Protein AF-A0A1B8YL30-F1 (afdb_monomer)

Secondary structure (DSSP, 8-state):
--------HHHHHHHHH--S--EEE-TTS-EEEE-HHHHHHHHHHHHHHHHHTTSSS---

pLDDT: mean 78.89, std 16.15, range [49.09, 96.12]

Mean predicted aligned error: 10.78 Å

Nearest PDB structures (foldseek):
  5k5o-assembly1_D  TM=4.597E-01  e=6.662E+00  Sulfolobus sp. NOB8H2
  2xfv-assembly1_B  TM=3.086E-01  e=7.655E+00  Saccharomyces cerevisiae
  6zz9-assembly1_B  TM=3.191E-01  e=9.428E+00  Streptococcus agalactiae

Foldseek 3Di:
DDDDPDDDVVVVVVVQPDLDWDFDADPVRHGPGTHPNNVVVVVVVVVVVVVVVVPPDDDD

Organism: NCBI:txid1851568

Solvent-accessible surface area (backbone atoms only — not comparable to full-atom values): 3856 Å² total; per-residue (Å²): 132,85,82,78,84,79,73,57,66,67,60,52,51,54,60,69,71,42,76,64,77,49,67,44,59,51,98,82,72,47,74,77,43,59,41,73,48,35,49,49,52,54,52,52,47,50,54,48,50,61,46,54,71,64,69,75,70,78,84,132

Radius of gyration: 18.64 Å; Cα contacts (8 Å, |Δi|>4): 28; chains: 1; bounding box: 72×18×27 Å

Sequence (60 aa):
MKKSYAISPQIINTIEMSNELWGIQDSSSNFIYCNSATKKLIHNSKQLIDYEEFYGHALP

Structure (mmCIF, N/CA/C/O backbone):
data_AF-A0A1B8YL30-F1
#
_entry.id   AF-A0A1B8YL30-F1
#
loop_
_atom_site.group_PDB
_atom_site.id
_atom_site.type_symbol
_atom_site.label_atom_id
_atom_site.label_alt_id
_atom_site.label_comp_id
_atom_site.label_asym_id
_atom_site.label_entity_id
_atom_site.label_seq_id
_atom_site.pdbx_PDB_ins_code
_atom_site.Cartn_x
_atom_site.Cartn_y
_atom_site.Cartn_z
_atom_site.occupancy
_atom_site.B_iso_or_equiv
_atom_site.auth_seq_id
_atom_site.auth_comp_id
_atom_site.auth_asym_id
_atom_site.auth_atom_id
_atom_site.pdbx_PDB_model_num
ATOM 1 N N . MET A 1 1 ? -29.767 7.126 -8.491 1.00 49.09 1 MET A N 1
ATOM 2 C CA . MET A 1 1 ? -29.074 7.148 -7.181 1.00 49.09 1 MET A CA 1
ATOM 3 C C . MET A 1 1 ? -27.572 7.098 -7.412 1.00 49.09 1 MET A C 1
ATOM 5 O O . MET A 1 1 ? -27.117 6.167 -8.064 1.00 49.09 1 MET A O 1
ATOM 9 N N . LYS A 1 2 ? -26.805 8.079 -6.919 1.00 60.56 2 LYS A N 1
ATOM 10 C CA . LYS A 1 2 ? -25.337 7.972 -6.869 1.00 60.56 2 LYS A CA 1
ATOM 11 C C . LYS A 1 2 ? -24.976 6.943 -5.797 1.00 60.56 2 LYS A C 1
ATOM 13 O O . LYS A 1 2 ? -25.408 7.091 -4.657 1.00 60.56 2 LYS A O 1
ATOM 18 N N . LYS A 1 3 ? -24.220 5.903 -6.156 1.00 63.59 3 LYS A N 1
ATOM 19 C CA . LYS A 1 3 ? -23.635 4.993 -5.165 1.00 63.59 3 LYS A CA 1
ATOM 20 C C . LYS A 1 3 ? -22.586 5.771 -4.372 1.00 63.59 3 LYS A C 1
ATOM 22 O O . LYS A 1 3 ? -21.641 6.298 -4.950 1.00 63.59 3 LYS A O 1
ATOM 27 N N . SER A 1 4 ? -22.799 5.874 -3.066 1.00 71.94 4 SER A N 1
ATOM 28 C CA . SER A 1 4 ? -21.775 6.313 -2.125 1.00 71.94 4 SER A CA 1
ATOM 29 C C . SER A 1 4 ? -20.804 5.152 -1.932 1.00 71.94 4 SER A C 1
ATOM 31 O O . SER A 1 4 ? -21.204 4.102 -1.436 1.00 71.94 4 SER A O 1
ATOM 33 N N . TYR A 1 5 ? -19.549 5.323 -2.347 1.00 77.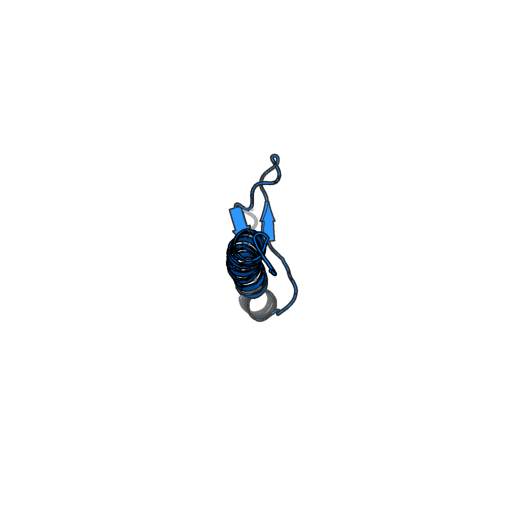00 5 TYR A N 1
ATOM 34 C CA . TYR A 1 5 ? -18.466 4.371 -2.078 1.00 77.00 5 TYR A CA 1
ATOM 35 C C . TYR A 1 5 ? -17.760 4.719 -0.765 1.00 77.00 5 TYR A C 1
ATOM 37 O O . TYR A 1 5 ? -16.534 4.753 -0.697 1.00 77.00 5 TYR A O 1
ATOM 45 N N . ALA A 1 6 ? -18.533 5.049 0.271 1.00 84.00 6 ALA A N 1
ATOM 46 C CA . ALA A 1 6 ? -17.974 5.296 1.589 1.00 84.00 6 ALA A CA 1
ATOM 47 C C . ALA A 1 6 ? -17.369 3.989 2.116 1.00 84.00 6 ALA A C 1
ATOM 49 O O . ALA A 1 6 ? -18.088 3.037 2.420 1.00 84.00 6 ALA A O 1
ATOM 50 N N . ILE A 1 7 ? -16.041 3.936 2.188 1.00 85.69 7 ILE A N 1
ATOM 51 C CA . ILE A 1 7 ?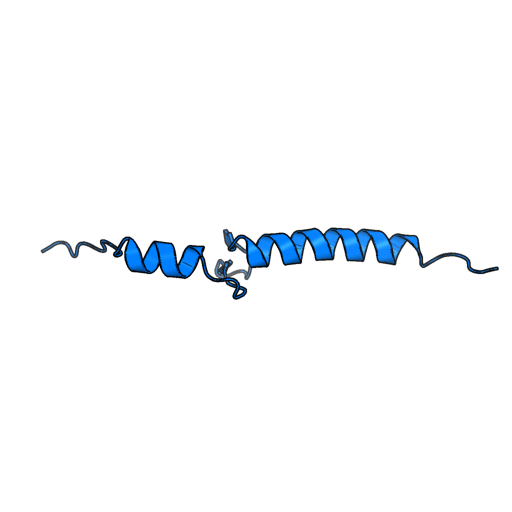 -15.336 2.827 2.825 1.00 85.69 7 ILE A CA 1
ATOM 52 C C . ILE A 1 7 ? -15.444 3.012 4.339 1.00 85.69 7 ILE A C 1
ATOM 54 O O . ILE A 1 7 ? -15.245 4.114 4.851 1.00 85.69 7 ILE A O 1
ATOM 58 N N . SER A 1 8 ? -15.780 1.936 5.057 1.00 92.25 8 SER A N 1
ATOM 59 C CA . SER A 1 8 ? -15.839 1.974 6.520 1.00 92.25 8 SER A CA 1
ATOM 60 C C . SER A 1 8 ? -14.453 2.293 7.097 1.00 92.25 8 SER A C 1
ATOM 62 O O . SER A 1 8 ? -13.489 1.612 6.735 1.00 92.25 8 SER A O 1
ATOM 64 N N . PRO A 1 9 ? -14.336 3.240 8.049 1.00 92.19 9 PRO A N 1
ATOM 65 C CA . PRO A 1 9 ? -13.079 3.515 8.747 1.00 92.19 9 PRO A CA 1
ATOM 66 C C . PRO A 1 9 ? -12.461 2.274 9.396 1.00 92.19 9 PRO A C 1
ATOM 68 O O . PRO A 1 9 ? -11.246 2.167 9.490 1.00 92.19 9 PRO A O 1
ATOM 71 N N . GLN A 1 10 ? -13.285 1.305 9.806 1.00 94.19 10 GLN A N 1
ATOM 72 C CA . GLN A 1 10 ? -12.812 0.045 10.385 1.00 94.19 10 GLN A CA 1
ATOM 73 C C . GLN A 1 10 ? -11.996 -0.760 9.369 1.00 94.19 10 GLN A C 1
ATOM 75 O O . GLN A 1 10 ? -10.939 -1.275 9.707 1.00 94.19 10 GLN A O 1
ATOM 80 N N . ILE A 1 11 ? -12.460 -0.813 8.116 1.00 91.31 11 ILE A N 1
ATOM 81 C CA . ILE A 1 11 ? -11.770 -1.514 7.026 1.00 91.31 11 ILE A CA 1
ATOM 82 C C . ILE A 1 11 ? -10.436 -0.823 6.730 1.00 91.31 11 ILE A C 1
ATOM 84 O O . ILE A 1 11 ? -9.420 -1.497 6.586 1.00 91.31 11 ILE A O 1
ATOM 88 N N . ILE A 1 12 ? -10.431 0.515 6.694 1.00 90.06 12 ILE A N 1
ATOM 89 C CA . ILE A 1 12 ? -9.214 1.311 6.484 1.00 90.06 12 ILE A CA 1
ATOM 90 C C . ILE A 1 12 ? -8.206 1.028 7.600 1.00 90.06 12 ILE A C 1
ATOM 92 O O . ILE A 1 12 ? -7.082 0.628 7.313 1.00 90.06 12 ILE A O 1
ATOM 96 N N . ASN A 1 13 ? -8.630 1.133 8.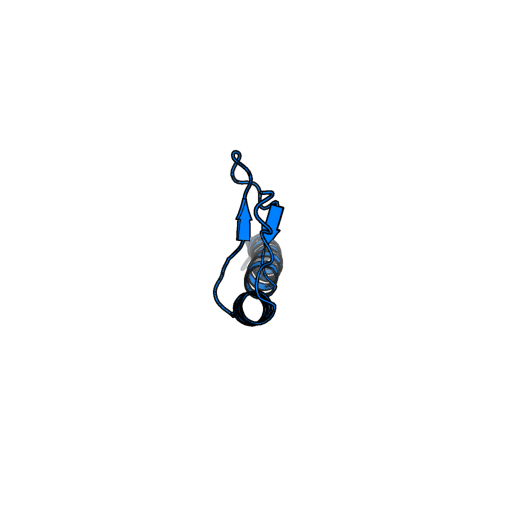862 1.00 92.56 13 ASN A N 1
ATOM 97 C CA . ASN A 1 13 ? -7.761 0.903 10.014 1.00 92.56 13 ASN A CA 1
ATOM 98 C C . ASN A 1 13 ? -7.187 -0.520 10.030 1.00 92.56 13 ASN A C 1
ATOM 100 O O . ASN A 1 13 ? -6.003 -0.698 10.303 1.00 92.56 13 ASN A O 1
ATOM 104 N N . THR A 1 14 ? -7.992 -1.539 9.712 1.00 93.38 14 THR A N 1
ATOM 105 C CA . THR A 1 14 ? -7.505 -2.924 9.632 1.00 93.38 14 THR A CA 1
ATOM 106 C C . THR A 1 14 ? -6.443 -3.090 8.545 1.00 93.38 14 THR A C 1
ATOM 108 O O . THR A 1 14 ? -5.423 -3.735 8.784 1.00 93.38 14 THR A O 1
ATOM 111 N N . ILE A 1 15 ? -6.655 -2.497 7.368 1.00 91.81 15 ILE A N 1
ATOM 112 C CA . ILE A 1 15 ? -5.709 -2.574 6.247 1.00 91.81 15 ILE A CA 1
ATOM 113 C C . ILE A 1 15 ? -4.418 -1.795 6.556 1.00 91.81 15 ILE A C 1
ATOM 115 O O . ILE A 1 15 ? -3.325 -2.287 6.266 1.00 91.81 15 ILE A O 1
ATOM 119 N N . GLU A 1 16 ? -4.517 -0.624 7.192 1.00 88.44 16 GLU A N 1
ATOM 120 C CA . GLU A 1 16 ? -3.359 0.192 7.589 1.00 88.44 16 GLU A CA 1
ATOM 121 C C . GLU A 1 16 ? -2.521 -0.443 8.704 1.00 88.44 16 GLU A C 1
ATOM 123 O O . GLU A 1 16 ? -1.293 -0.356 8.670 1.00 88.44 16 GLU A O 1
ATOM 128 N N . MET A 1 17 ? -3.160 -1.097 9.679 1.00 89.69 17 MET A N 1
ATOM 129 C CA . MET A 1 17 ? -2.468 -1.790 10.773 1.00 89.69 17 MET A CA 1
ATOM 130 C 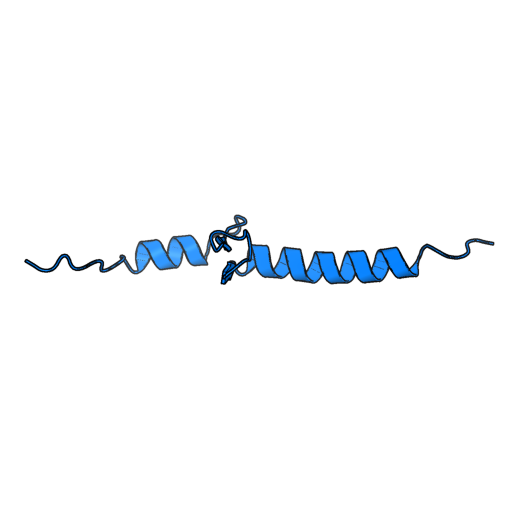C . MET A 1 17 ? -1.883 -3.148 10.359 1.00 89.69 17 MET A C 1
ATOM 132 O O . MET A 1 17 ? -1.133 -3.746 11.134 1.00 89.69 17 MET A O 1
ATOM 136 N N . SER A 1 18 ? -2.220 -3.655 9.169 1.00 90.62 18 SER A N 1
ATOM 137 C CA . SER A 1 18 ? -1.700 -4.932 8.686 1.00 90.62 18 SER A CA 1
ATOM 138 C C . SER A 1 18 ? -0.189 -4.871 8.452 1.00 90.62 18 SER A C 1
ATOM 140 O O . SER A 1 18 ? 0.330 -3.965 7.797 1.00 90.62 18 SER A O 1
ATOM 142 N N . ASN A 1 19 ? 0.506 -5.894 8.952 1.00 90.88 19 ASN A N 1
ATOM 143 C CA . ASN A 1 19 ? 1.928 -6.113 8.698 1.00 90.88 19 ASN A CA 1
ATOM 144 C C . ASN A 1 19 ? 2.188 -6.938 7.429 1.00 90.88 19 ASN A C 1
ATOM 146 O O . ASN A 1 19 ? 3.348 -7.152 7.080 1.00 90.88 19 ASN A O 1
ATOM 150 N N . GLU A 1 20 ? 1.145 -7.406 6.739 1.00 93.94 20 GLU A N 1
ATOM 151 C CA . GLU A 1 20 ? 1.317 -8.061 5.443 1.00 93.94 20 GLU A CA 1
ATOM 152 C C . GLU A 1 20 ? 1.814 -7.070 4.388 1.00 93.94 20 GLU A C 1
ATOM 154 O O . GLU A 1 20 ? 1.568 -5.862 4.459 1.00 93.94 20 GLU A O 1
ATOM 159 N N . LEU A 1 21 ? 2.529 -7.588 3.393 1.00 92.31 21 LEU A N 1
ATOM 160 C CA . LEU A 1 21 ? 3.061 -6.786 2.301 1.00 9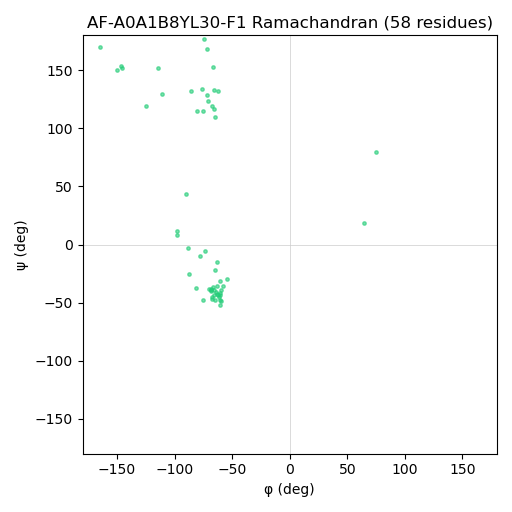2.31 21 LEU A CA 1
ATOM 161 C C . LEU A 1 21 ? 1.960 -6.538 1.273 1.00 92.31 21 LEU A C 1
ATOM 163 O O . LEU A 1 21 ? 1.493 -7.470 0.621 1.00 92.31 21 LEU A O 1
ATOM 167 N N . TRP A 1 22 ? 1.558 -5.281 1.110 1.00 92.44 22 TRP A N 1
ATOM 168 C CA . TRP A 1 22 ? 0.581 -4.898 0.102 1.00 92.44 22 TRP A CA 1
ATOM 169 C C . TRP A 1 22 ? 0.853 -3.502 -0.462 1.00 92.44 22 TRP A C 1
ATOM 171 O O . TRP A 1 22 ? 1.443 -2.622 0.176 1.00 92.44 22 TRP A O 1
ATOM 181 N N . GLY A 1 23 ? 0.397 -3.302 -1.695 1.00 91.75 23 GLY A N 1
ATOM 182 C CA . GLY A 1 23 ? 0.510 -2.043 -2.410 1.00 91.75 23 GLY A CA 1
ATOM 183 C C . GLY A 1 23 ? -0.415 -1.995 -3.616 1.00 91.75 23 GLY A C 1
ATOM 184 O O . GLY A 1 23 ? -1.030 -2.989 -3.995 1.00 91.75 23 GLY A O 1
ATOM 185 N N . ILE A 1 24 ? -0.516 -0.810 -4.197 1.00 92.62 24 ILE A N 1
ATOM 186 C CA . ILE A 1 24 ? -1.293 -0.534 -5.398 1.00 92.62 24 ILE A CA 1
ATOM 187 C C . ILE A 1 24 ? -0.296 -0.244 -6.507 1.00 92.62 24 ILE A C 1
ATOM 189 O O . ILE A 1 24 ? 0.604 0.583 -6.334 1.00 92.62 24 ILE A O 1
ATOM 193 N N . GLN A 1 25 ? -0.474 -0.914 -7.636 1.00 93.12 25 GLN A N 1
ATOM 194 C CA . GLN A 1 25 ? 0.334 -0.719 -8.828 1.00 93.12 25 GLN A CA 1
ATOM 195 C C . GLN A 1 25 ? -0.513 -0.151 -9.961 1.00 93.12 25 GLN A C 1
ATOM 197 O O . GLN A 1 25 ? -1.726 -0.372 -10.020 1.00 93.12 25 GLN A O 1
ATOM 202 N N . ASP A 1 26 ? 0.135 0.598 -10.846 1.00 93.81 26 ASP A N 1
ATOM 203 C CA . ASP A 1 26 ? -0.440 0.926 -12.142 1.00 93.81 26 ASP A CA 1
ATOM 204 C C . ASP A 1 26 ? -0.401 -0.291 -13.086 1.00 93.81 26 ASP A C 1
ATOM 206 O O . ASP A 1 26 ? 0.132 -1.356 -12.770 1.00 93.81 26 ASP A O 1
ATOM 210 N N . SER A 1 27 ? -0.967 -0.133 -14.282 1.00 96.12 27 SER A N 1
ATOM 211 C CA . SER A 1 27 ? -0.934 -1.163 -15.329 1.00 96.12 27 SER A CA 1
ATOM 212 C C . SER A 1 27 ? 0.474 -1.505 -15.82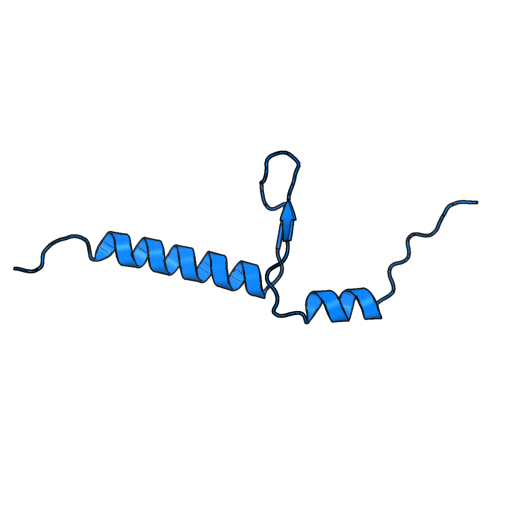6 1.00 96.12 27 SER A C 1
ATOM 214 O O . SER A 1 27 ? 0.649 -2.504 -16.516 1.00 96.12 27 SER A O 1
ATOM 216 N N . SER A 1 28 ? 1.455 -0.662 -15.518 1.00 94.81 28 SER A N 1
ATOM 217 C CA . SER A 1 28 ? 2.856 -0.806 -15.906 1.00 94.81 28 SER A CA 1
ATOM 218 C C . SER A 1 28 ? 3.699 -1.418 -14.778 1.00 94.81 28 SER A C 1
ATOM 220 O O . SER A 1 28 ? 4.925 -1.404 -14.861 1.00 94.81 28 SER A O 1
ATOM 222 N N . SER A 1 29 ? 3.058 -1.952 -13.731 1.00 86.81 29 SER A N 1
ATOM 223 C CA . SER A 1 29 ? 3.694 -2.554 -12.551 1.00 86.81 29 SER A CA 1
ATOM 224 C C . SER A 1 29 ? 4.509 -1.579 -11.691 1.00 86.81 29 SER A C 1
ATOM 226 O O . SER A 1 29 ? 5.316 -2.008 -10.863 1.00 86.81 29 SER A O 1
ATOM 228 N N . ASN A 1 30 ? 4.291 -0.268 -11.823 1.00 86.94 30 ASN A N 1
ATOM 229 C CA . ASN A 1 30 ? 4.892 0.718 -10.930 1.00 86.94 30 ASN A CA 1
ATOM 230 C C . ASN A 1 30 ? 4.025 0.882 -9.685 1.00 86.94 30 ASN A C 1
ATOM 232 O O . ASN A 1 30 ? 2.814 1.088 -9.779 1.00 86.94 30 ASN A O 1
ATOM 236 N N . PHE A 1 31 ? 4.644 0.843 -8.506 1.00 86.94 31 PHE A N 1
ATOM 237 C CA . PHE A 1 31 ? 3.937 1.123 -7.260 1.00 86.94 31 PHE A CA 1
ATOM 238 C C . PHE A 1 31 ? 3.470 2.583 -7.217 1.00 86.94 31 PHE A C 1
ATOM 240 O O . PHE A 1 31 ? 4.283 3.504 -7.170 1.00 86.94 31 PHE A O 1
ATOM 247 N N . ILE A 1 32 ? 2.153 2.779 -7.169 1.00 93.50 32 ILE A N 1
ATOM 248 C CA . ILE A 1 32 ? 1.509 4.070 -6.892 1.00 93.50 32 ILE A CA 1
ATOM 249 C C . ILE A 1 32 ? 1.489 4.313 -5.378 1.00 93.50 32 ILE A C 1
ATOM 251 O O . ILE A 1 32 ? 1.671 5.434 -4.905 1.00 93.50 32 ILE A O 1
ATOM 255 N N . TYR A 1 33 ? 1.267 3.247 -4.607 1.00 91.06 33 TYR A N 1
ATOM 256 C CA . TYR A 1 33 ? 1.227 3.276 -3.151 1.00 91.06 33 TYR A CA 1
ATOM 257 C C . TYR A 1 33 ? 1.686 1.931 -2.583 1.00 91.06 33 TYR A C 1
ATOM 259 O O . TYR A 1 33 ? 1.467 0.883 -3.187 1.00 91.06 33 TYR A O 1
ATOM 267 N N . CYS A 1 34 ? 2.279 1.941 -1.395 1.00 92.75 34 CYS A N 1
ATOM 268 C CA . CYS A 1 34 ? 2.544 0.734 -0.620 1.00 92.75 34 CYS A CA 1
ATOM 269 C C . CYS A 1 34 ? 2.410 1.031 0.874 1.00 92.75 34 CYS A C 1
ATOM 271 O O . CYS A 1 34 ? 2.615 2.169 1.309 1.00 92.75 34 CYS A O 1
ATOM 273 N N . ASN A 1 35 ? 2.057 0.014 1.659 1.00 92.38 35 ASN A N 1
ATOM 274 C CA . ASN A 1 35 ? 1.939 0.179 3.102 1.00 92.38 35 ASN A CA 1
ATOM 275 C C . ASN A 1 35 ? 3.307 0.334 3.779 1.00 92.38 35 ASN A C 1
ATOM 277 O O . ASN A 1 35 ? 4.367 0.073 3.202 1.00 92.38 35 ASN A O 1
ATOM 281 N N . SER A 1 36 ? 3.283 0.726 5.051 1.00 90.00 36 SER A N 1
ATOM 282 C CA . SER A 1 36 ? 4.497 0.947 5.840 1.00 90.00 36 SER A CA 1
ATOM 283 C C . SER A 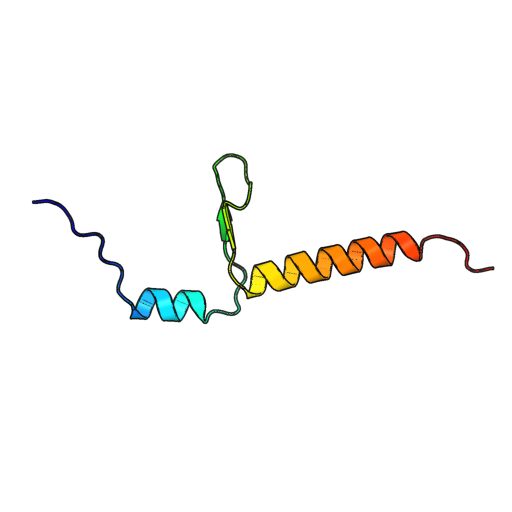1 36 ? 5.396 -0.292 5.934 1.00 90.00 36 SER A C 1
ATOM 285 O O . SER A 1 36 ? 6.617 -0.141 5.920 1.00 90.00 36 SER A O 1
ATOM 287 N N . ALA A 1 37 ? 4.831 -1.504 6.002 1.00 90.88 37 ALA A N 1
ATOM 288 C CA . ALA A 1 37 ? 5.607 -2.747 6.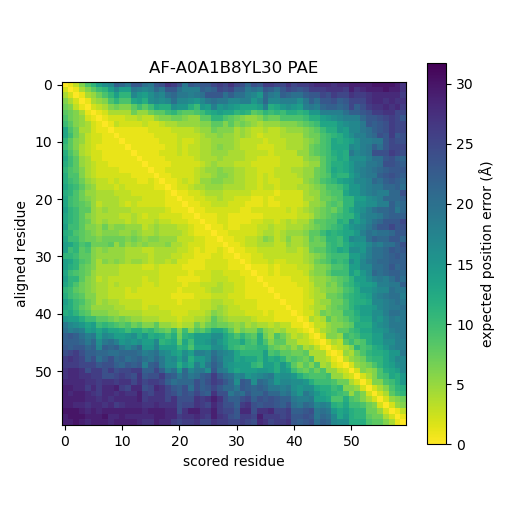028 1.00 90.88 37 ALA A CA 1
ATOM 289 C C . ALA A 1 37 ? 6.382 -2.960 4.714 1.00 90.88 37 ALA A C 1
ATOM 291 O O . ALA A 1 37 ? 7.597 -3.159 4.737 1.00 90.88 37 ALA A O 1
ATOM 292 N N . THR A 1 38 ? 5.710 -2.803 3.571 1.00 90.88 38 THR A N 1
ATOM 293 C CA . THR A 1 38 ? 6.328 -2.894 2.237 1.00 90.88 38 THR A CA 1
ATOM 294 C C . THR A 1 38 ? 7.362 -1.795 2.024 1.00 90.88 38 THR A C 1
ATOM 296 O O . THR A 1 38 ? 8.458 -2.059 1.532 1.00 90.88 38 THR A O 1
ATOM 299 N N . LYS A 1 39 ? 7.075 -0.567 2.468 1.00 88.88 39 LYS A N 1
ATOM 300 C CA . LYS A 1 39 ? 8.024 0.547 2.386 1.00 88.88 39 LYS A CA 1
ATOM 301 C C . LYS A 1 39 ? 9.300 0.263 3.180 1.00 88.88 39 LYS A C 1
ATOM 303 O O . LYS A 1 39 ? 10.391 0.492 2.664 1.00 88.88 39 LYS A O 1
ATOM 308 N N . LYS A 1 40 ? 9.181 -0.258 4.407 1.00 89.06 40 LYS A N 1
ATOM 309 C CA . LYS A 1 40 ? 10.338 -0.671 5.220 1.00 89.06 40 LYS A CA 1
ATOM 310 C C . LYS A 1 40 ? 11.143 -1.768 4.530 1.00 89.06 40 LYS A C 1
ATOM 312 O O . LYS A 1 40 ? 12.361 -1.662 4.491 1.00 89.06 40 LYS A O 1
ATOM 317 N N . LEU A 1 41 ? 10.479 -2.769 3.951 1.00 87.12 41 LEU A N 1
ATOM 318 C CA . LEU A 1 41 ? 11.155 -3.835 3.212 1.00 87.12 41 LEU A CA 1
ATOM 319 C C . LEU A 1 41 ? 11.958 -3.279 2.030 1.00 87.12 41 LEU A C 1
ATOM 321 O O . LEU A 1 41 ? 13.134 -3.596 1.915 1.00 87.12 41 LEU A O 1
ATOM 325 N N . ILE A 1 42 ? 11.360 -2.408 1.209 1.00 84.31 42 ILE A N 1
ATOM 326 C CA . ILE A 1 42 ? 12.023 -1.808 0.037 1.00 84.31 42 ILE A CA 1
ATOM 327 C C . ILE A 1 42 ? 13.182 -0.887 0.449 1.00 84.31 42 ILE A C 1
ATOM 329 O O . ILE A 1 42 ? 14.223 -0.854 -0.205 1.00 84.31 42 ILE A O 1
ATOM 333 N N . HIS A 1 43 ? 13.021 -0.109 1.522 1.00 78.81 43 HIS A N 1
ATOM 334 C CA . HIS A 1 43 ? 14.097 0.751 2.024 1.00 78.81 43 HIS A CA 1
ATOM 335 C C . HIS A 1 43 ? 15.260 -0.065 2.590 1.00 78.81 43 HIS A C 1
ATOM 337 O O . HIS A 1 43 ? 16.413 0.220 2.271 1.00 78.81 43 HIS A O 1
ATOM 343 N N . ASN A 1 44 ? 14.958 -1.090 3.387 1.00 74.81 44 ASN A N 1
ATOM 344 C CA . ASN A 1 44 ? 15.973 -1.975 3.942 1.00 74.81 44 ASN A CA 1
ATOM 345 C C . ASN A 1 44 ? 16.644 -2.796 2.843 1.00 74.81 44 ASN A C 1
ATOM 347 O O . ASN A 1 44 ? 17.845 -3.001 2.915 1.00 74.81 44 ASN A O 1
ATOM 351 N N . SER A 1 45 ? 15.906 -3.228 1.814 1.00 62.25 45 SER A N 1
ATOM 352 C CA . SER A 1 45 ? 16.484 -3.949 0.682 1.00 62.25 45 SER A CA 1
ATOM 353 C C . SER A 1 45 ? 17.381 -3.049 -0.155 1.00 62.25 45 SER A C 1
ATOM 355 O O . SER A 1 45 ? 18.434 -3.506 -0.560 1.00 62.25 45 SER A O 1
ATOM 357 N N . LYS A 1 46 ? 17.028 -1.774 -0.380 1.00 62.12 46 LYS A N 1
ATOM 358 C CA . LYS A 1 46 ? 17.946 -0.817 -1.022 1.00 62.12 46 LYS A CA 1
ATOM 359 C C . LYS A 1 46 ? 19.224 -0.644 -0.210 1.00 62.12 46 LYS A C 1
ATOM 361 O O . LYS A 1 46 ? 20.294 -0.794 -0.768 1.00 62.12 46 LYS A O 1
ATOM 366 N N . GLN A 1 47 ? 19.113 -0.444 1.104 1.00 59.84 47 GLN A N 1
ATOM 367 C CA . GLN A 1 47 ? 20.289 -0.408 1.976 1.00 59.84 47 GLN A CA 1
ATOM 368 C C . GLN A 1 47 ? 21.103 -1.706 1.940 1.00 59.84 47 GLN A C 1
ATOM 370 O O . GLN A 1 47 ? 22.322 -1.638 1.975 1.00 59.84 47 GLN A O 1
ATOM 375 N N . LEU A 1 48 ? 20.454 -2.873 1.885 1.00 56.25 48 LEU A N 1
ATOM 376 C CA . LEU A 1 48 ? 21.143 -4.162 1.806 1.00 56.25 48 LEU A CA 1
ATOM 377 C C . LEU A 1 48 ? 21.819 -4.376 0.453 1.00 56.25 48 LEU A C 1
ATOM 379 O O . LEU A 1 48 ? 22.911 -4.920 0.425 1.00 56.25 48 LEU A O 1
ATOM 383 N N . ILE A 1 49 ? 21.189 -3.952 -0.642 1.00 54.78 49 ILE A N 1
ATOM 384 C CA . ILE A 1 49 ? 21.756 -4.016 -1.993 1.00 54.78 49 ILE A CA 1
ATOM 385 C C . ILE A 1 49 ? 22.942 -3.052 -2.089 1.00 54.78 49 ILE A C 1
ATOM 387 O O . ILE A 1 49 ? 24.015 -3.475 -2.497 1.00 54.78 49 ILE A O 1
ATOM 391 N N . ASP A 1 50 ? 22.791 -1.811 -1.615 1.00 56.62 50 ASP A N 1
ATOM 392 C CA . ASP A 1 50 ? 23.879 -0.827 -1.546 1.00 56.62 50 ASP A CA 1
ATOM 393 C C . ASP A 1 50 ? 25.032 -1.321 -0.642 1.00 56.62 50 ASP A C 1
ATOM 395 O O . ASP A 1 50 ? 26.197 -1.003 -0.877 1.00 56.62 50 ASP A O 1
ATOM 399 N N . TYR A 1 51 ? 24.725 -2.113 0.395 1.00 52.44 51 TYR A N 1
ATOM 400 C CA . TYR A 1 51 ? 25.715 -2.745 1.269 1.00 52.44 51 TYR A CA 1
ATOM 401 C C . TYR A 1 51 ? 26.394 -3.945 0.588 1.00 52.44 51 TYR A C 1
ATOM 403 O O . TYR A 1 51 ? 27.618 -4.011 0.581 1.00 52.44 51 TYR A O 1
ATOM 411 N N . GLU A 1 52 ? 25.655 -4.871 -0.030 1.00 52.47 52 GLU A N 1
ATOM 412 C CA . GLU A 1 52 ? 26.241 -6.022 -0.738 1.00 52.47 52 GLU A CA 1
ATOM 413 C C . GLU A 1 52 ? 27.105 -5.602 -1.935 1.00 52.47 52 GLU A C 1
ATOM 415 O O . GLU A 1 52 ? 28.166 -6.194 -2.147 1.00 52.47 52 GLU A O 1
ATOM 420 N N . GLU A 1 53 ? 26.732 -4.546 -2.665 1.00 52.84 53 GLU A N 1
ATOM 421 C CA . GLU A 1 53 ? 27.551 -4.002 -3.759 1.00 52.84 53 GLU A CA 1
ATOM 422 C C . GLU A 1 53 ? 28.889 -3.419 -3.259 1.00 52.84 53 GLU A C 1
ATOM 424 O O . GLU A 1 53 ? 29.862 -3.354 -4.013 1.00 52.84 53 GLU A O 1
ATOM 429 N N . PHE A 1 54 ? 28.982 -3.053 -1.974 1.00 50.81 54 PHE A N 1
ATOM 430 C CA . PHE A 1 54 ? 30.196 -2.495 -1.371 1.00 50.81 54 PHE A CA 1
ATOM 431 C C . PHE A 1 54 ? 31.171 -3.562 -0.839 1.00 50.81 54 PHE A C 1
ATOM 433 O O . PHE A 1 54 ? 32.375 -3.313 -0.783 1.00 50.81 54 PHE A O 1
ATOM 440 N N . TYR A 1 55 ? 30.697 -4.764 -0.489 1.00 51.94 55 TYR A N 1
ATOM 441 C CA . TYR A 1 55 ? 31.550 -5.850 0.034 1.00 51.94 55 TYR A CA 1
ATOM 442 C C . TYR A 1 55 ? 31.968 -6.890 -1.019 1.00 51.94 55 TYR A C 1
ATOM 444 O O . TYR A 1 55 ? 32.609 -7.88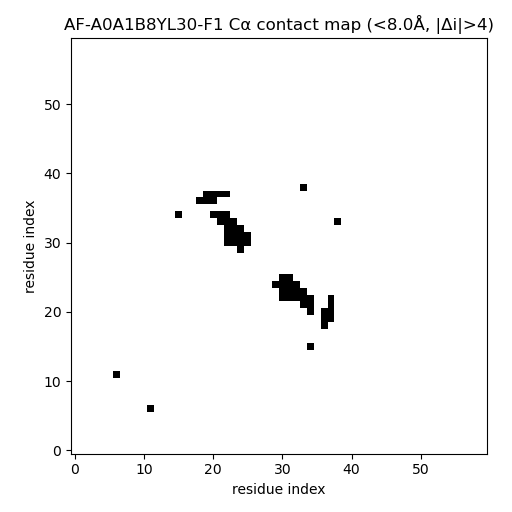6 -0.684 1.00 51.94 55 TYR A O 1
ATOM 452 N N . GLY A 1 56 ? 31.683 -6.646 -2.302 1.00 52.16 56 GLY A N 1
ATOM 453 C CA . GLY A 1 56 ? 32.121 -7.499 -3.414 1.00 52.16 56 GLY A CA 1
ATOM 454 C C . GLY A 1 56 ? 33.610 -7.405 -3.776 1.00 52.16 56 GLY A C 1
ATOM 455 O O . GLY A 1 56 ? 34.073 -8.173 -4.619 1.00 52.16 56 GLY A O 1
ATOM 456 N N . HIS A 1 57 ? 34.383 -6.499 -3.163 1.00 60.50 57 HIS A N 1
ATOM 457 C CA . HIS A 1 57 ? 35.798 -6.330 -3.489 1.00 60.50 57 HIS A CA 1
ATOM 458 C C . HIS A 1 57 ? 36.738 -6.463 -2.284 1.00 60.50 57 HIS A C 1
ATOM 460 O O . HIS A 1 57 ? 36.742 -5.651 -1.365 1.00 60.50 57 HIS A O 1
ATOM 466 N N . ALA A 1 58 ? 37.608 -7.469 -2.431 1.00 51.38 58 ALA A N 1
ATOM 467 C CA . ALA A 1 58 ? 38.876 -7.716 -1.750 1.00 51.38 58 ALA A CA 1
ATOM 468 C C . ALA A 1 58 ? 38.804 -8.217 -0.297 1.00 51.38 58 ALA A C 1
ATOM 470 O O . ALA A 1 58 ? 39.112 -7.502 0.654 1.00 51.38 58 ALA A O 1
ATOM 471 N N . LEU A 1 59 ? 38.545 -9.520 -0.152 1.00 58.69 59 LEU A N 1
ATOM 472 C CA . LEU A 1 59 ? 39.310 -10.296 0.826 1.00 58.69 59 LEU A CA 1
ATOM 473 C C . LEU A 1 59 ? 40.742 -10.468 0.270 1.00 58.69 59 LEU A C 1
ATOM 475 O O . LEU A 1 59 ? 40.856 -10.845 -0.901 1.00 58.69 59 LEU A O 1
ATOM 479 N N . PRO A 1 60 ? 41.809 -10.157 1.034 1.00 63.25 60 PRO A N 1
ATOM 480 C CA . PRO A 1 60 ? 43.166 -10.575 0.689 1.00 63.25 60 PRO A CA 1
ATOM 481 C C . PRO A 1 60 ? 43.343 -12.096 0.800 1.00 63.25 60 PRO A C 1
ATOM 483 O O . PRO A 1 60 ? 42.604 -12.731 1.590 1.00 63.25 60 PRO A O 1
#